Protein AF-A0A820PSF1-F1 (afdb_monomer_lite)

Secondary structure (DSSP, 8-state):
--------PPPPP-S--EEEEEEEE--TT----HHHHTT--HHHHHHHHTTSS---GGGGGGG--SPP-TTEEEEEEEEEEEEEE----HHHHHHHHHHS---TT------EEEEEEEEEEEEE--S-HHHHHHHHHHHHHHHHHHHTS-S-----HHHHHHHTT--

pLDDT: mean 77.92, std 18.74, range [27.06, 94.12]

Organism: NCBI:txid433720

Structure (mmCIF, N/CA/C/O backbone):
data_AF-A0A820PSF1-F1
#
_entry.id   AF-A0A820PSF1-F1
#
loop_
_atom_site.group_PDB
_atom_site.id
_atom_site.type_symbol
_atom_site.label_atom_id
_atom_site.label_alt_id
_atom_site.label_comp_id
_atom_site.label_asym_id
_atom_site.label_entity_id
_atom_site.label_seq_id
_atom_site.pdbx_PDB_ins_code
_atom_site.Cartn_x
_atom_site.Cartn_y
_atom_site.Cartn_z
_atom_site.occupancy
_atom_site.B_iso_or_equiv
_atom_site.auth_seq_id
_atom_site.auth_comp_id
_atom_site.auth_asym_id
_atom_site.auth_atom_id
_atom_site.pdbx_PDB_model_num
ATOM 1 N N . LEU A 1 1 ? -5.557 20.244 -33.250 1.00 38.38 1 LEU A N 1
ATOM 2 C CA . LEU A 1 1 ? -5.341 19.259 -32.169 1.00 38.38 1 LEU A CA 1
ATOM 3 C C . LEU A 1 1 ? -5.409 20.032 -30.867 1.00 38.38 1 LEU A C 1
ATOM 5 O O . LEU A 1 1 ? -4.434 20.671 -30.498 1.00 38.38 1 LEU A O 1
ATOM 9 N N . GLU A 1 2 ? -6.604 20.092 -30.285 1.00 33.53 2 GLU A N 1
ATOM 10 C CA . GLU A 1 2 ? -6.876 20.798 -29.032 1.00 33.53 2 GLU A CA 1
ATOM 11 C C . GLU A 1 2 ? -6.341 19.970 -27.862 1.00 33.53 2 GLU A C 1
ATOM 13 O O . GLU A 1 2 ? -6.672 18.796 -27.705 1.00 33.53 2 GLU A O 1
ATOM 18 N N . THR A 1 3 ? -5.462 20.570 -27.067 1.00 30.06 3 THR A N 1
ATOM 19 C CA . THR A 1 3 ? -4.999 20.022 -25.793 1.00 30.06 3 THR A CA 1
ATOM 20 C C . THR A 1 3 ? -6.086 20.222 -24.743 1.00 30.06 3 THR A C 1
ATOM 22 O O . THR A 1 3 ? -6.376 21.353 -24.359 1.00 30.06 3 THR A O 1
ATOM 25 N N . LEU A 1 4 ? -6.680 19.121 -24.281 1.00 27.06 4 LEU A N 1
ATOM 26 C CA . LEU A 1 4 ? -7.548 19.084 -23.106 1.00 27.06 4 LEU A CA 1
ATOM 27 C C . LEU A 1 4 ? -6.699 19.330 -21.850 1.00 27.06 4 LEU A C 1
ATOM 29 O O . LEU A 1 4 ? -6.043 18.422 -21.345 1.00 27.06 4 LEU A O 1
ATOM 33 N N . ASN A 1 5 ? -6.711 20.569 -21.362 1.00 29.94 5 ASN A N 1
ATOM 34 C CA . ASN A 1 5 ? -6.223 20.908 -20.030 1.00 29.94 5 ASN A CA 1
ATOM 35 C C . ASN A 1 5 ? -7.349 20.633 -19.033 1.00 29.94 5 ASN A C 1
ATOM 37 O O . ASN A 1 5 ? -8.321 21.382 -18.964 1.00 29.94 5 ASN A O 1
ATOM 41 N N . ILE A 1 6 ? -7.233 19.537 -18.287 1.00 33.03 6 ILE A N 1
ATOM 42 C CA . ILE A 1 6 ? -8.134 19.242 -17.174 1.00 33.03 6 ILE A CA 1
ATOM 43 C C . ILE A 1 6 ? -7.565 19.944 -15.943 1.00 33.03 6 ILE A C 1
ATOM 45 O O . ILE A 1 6 ? -6.592 19.485 -15.348 1.00 33.03 6 ILE A O 1
ATOM 49 N N . THR A 1 7 ? -8.155 21.080 -15.587 1.00 33.72 7 THR A N 1
ATOM 50 C CA . THR A 1 7 ? -7.869 21.789 -14.337 1.00 33.72 7 THR A CA 1
ATOM 51 C C . THR A 1 7 ? -8.878 21.323 -13.292 1.00 33.72 7 THR A C 1
ATOM 53 O O . THR A 1 7 ? -10.075 21.558 -13.441 1.00 33.72 7 THR A O 1
ATOM 56 N N . PHE A 1 8 ? -8.414 20.644 -12.244 1.00 39.41 8 PHE A N 1
ATOM 57 C CA . PHE A 1 8 ? -9.249 20.342 -11.082 1.00 39.41 8 PHE A CA 1
ATOM 58 C C . PHE A 1 8 ? -9.289 21.583 -10.187 1.00 39.41 8 PHE A C 1
ATOM 60 O O . PHE A 1 8 ? -8.278 21.952 -9.588 1.00 39.41 8 PHE A O 1
ATOM 67 N N . GLU A 1 9 ? -10.435 22.260 -10.126 1.00 36.00 9 GLU A N 1
ATOM 68 C CA . GLU A 1 9 ? -10.640 23.358 -9.181 1.00 36.00 9 GLU A CA 1
ATOM 69 C C . GLU A 1 9 ? -10.669 22.807 -7.749 1.00 36.00 9 GLU A C 1
ATOM 71 O O . GLU A 1 9 ? -11.451 21.915 -7.414 1.00 36.00 9 GLU A O 1
ATOM 76 N N . LYS A 1 10 ? -9.773 23.330 -6.905 1.00 39.31 10 LYS A N 1
ATOM 77 C CA . LYS A 1 10 ? -9.651 22.976 -5.490 1.00 39.31 10 LYS A CA 1
ATOM 78 C C . LYS A 1 10 ? -10.828 23.597 -4.715 1.00 39.31 10 LYS A C 1
ATOM 80 O O . LYS A 1 10 ? -10.957 24.822 -4.735 1.00 39.31 10 LYS A O 1
ATOM 85 N N . PRO A 1 11 ? -11.682 22.813 -4.030 1.00 43.16 11 PRO A N 1
ATOM 86 C CA . PRO A 1 11 ? -12.713 23.375 -3.163 1.00 43.16 11 PRO A CA 1
ATOM 87 C C . PRO A 1 11 ? -12.085 24.084 -1.943 1.00 43.16 11 PRO A C 1
ATOM 89 O O . PRO A 1 11 ? -10.933 23.797 -1.601 1.00 43.16 11 PRO A O 1
ATOM 92 N N . PRO A 1 12 ? -12.818 25.016 -1.299 1.00 42.31 12 PRO A N 1
ATOM 93 C CA . PRO A 1 12 ? -12.259 25.947 -0.324 1.00 42.31 12 PRO A CA 1
ATOM 94 C C . PRO A 1 12 ? -11.611 25.239 0.872 1.00 42.31 12 PRO A C 1
ATOM 96 O O . PRO A 1 12 ? -12.186 24.334 1.475 1.00 42.31 12 PRO A O 1
ATOM 99 N N . ASP A 1 13 ? -10.402 25.689 1.199 1.00 57.56 13 ASP A N 1
ATOM 100 C CA . ASP A 1 13 ? -9.540 25.198 2.270 1.00 57.56 13 ASP A CA 1
ATOM 101 C C . ASP A 1 13 ? -10.198 25.296 3.659 1.00 57.56 13 ASP A C 1
ATOM 103 O O . ASP A 1 13 ? -10.445 26.395 4.157 1.00 57.56 13 ASP A O 1
ATOM 107 N N . GLN A 1 14 ? -10.417 24.157 4.327 1.00 48.97 14 GLN A N 1
ATOM 108 C CA . GLN A 1 14 ? -10.669 24.129 5.779 1.00 48.97 14 GLN A CA 1
ATOM 109 C C . GLN A 1 14 ? -10.101 22.913 6.527 1.00 48.97 14 GLN A C 1
ATOM 111 O O . GLN A 1 14 ? -10.241 22.834 7.744 1.00 48.97 14 GLN A O 1
ATOM 116 N N . TYR A 1 15 ? -9.401 22.004 5.846 1.00 48.66 15 TYR A N 1
ATOM 117 C CA . TYR A 1 15 ? -8.786 20.834 6.476 1.00 48.66 15 TYR A CA 1
ATOM 118 C C . TYR A 1 15 ? -7.310 20.731 6.086 1.00 48.66 15 TYR A C 1
ATOM 120 O O . TYR A 1 15 ? -6.978 21.017 4.931 1.00 48.66 15 TYR A O 1
ATOM 128 N N . PRO A 1 16 ? -6.409 20.344 7.011 1.00 52.34 16 PRO A N 1
ATOM 129 C CA . PRO A 1 16 ? -5.016 20.093 6.674 1.00 52.34 16 PRO A CA 1
ATOM 130 C C . PRO A 1 16 ? -4.949 18.913 5.702 1.00 52.34 16 PRO A C 1
ATOM 132 O O . PRO A 1 16 ? -5.168 17.763 6.072 1.00 52.34 16 PRO A O 1
ATOM 135 N N . GLN A 1 17 ? -4.664 19.218 4.441 1.00 68.25 17 GLN A N 1
ATOM 136 C CA . GLN A 1 17 ? -4.520 18.220 3.390 1.00 68.25 17 GLN A CA 1
ATOM 137 C C . GLN A 1 17 ? -3.152 17.560 3.555 1.00 68.25 17 GLN A C 1
ATOM 139 O O . GLN A 1 17 ? -2.124 18.188 3.303 1.00 68.25 17 GLN A O 1
ATOM 144 N N . LYS A 1 18 ? -3.134 16.306 4.013 1.00 85.19 18 LYS A N 1
ATOM 145 C CA . LYS A 1 18 ? -1.908 15.506 4.112 1.00 85.19 18 LYS A CA 1
ATOM 146 C C . LYS A 1 18 ? -1.894 14.522 2.948 1.00 85.19 18 LYS A C 1
ATOM 148 O O . LYS A 1 18 ? -2.693 13.587 2.919 1.00 85.19 18 LYS A O 1
ATOM 153 N N . ALA A 1 19 ? -1.010 14.759 1.986 1.00 90.62 19 ALA A N 1
ATOM 154 C CA . ALA A 1 19 ? -0.716 13.823 0.911 1.00 90.62 19 ALA A CA 1
ATOM 155 C C . ALA A 1 19 ? 0.626 13.141 1.189 1.00 90.62 19 ALA A C 1
ATOM 157 O O . ALA A 1 19 ? 1.564 13.788 1.651 1.00 90.62 19 ALA A O 1
ATOM 158 N N . GLN A 1 20 ? 0.712 11.845 0.911 1.00 93.31 20 GLN A N 1
ATOM 159 C CA . GLN A 1 20 ? 1.947 11.083 1.007 1.00 93.31 20 GLN A CA 1
ATOM 160 C C . GLN A 1 20 ? 2.007 10.057 -0.118 1.00 93.31 20 GLN A C 1
ATOM 162 O O . GLN A 1 20 ? 1.064 9.305 -0.342 1.00 93.31 20 GLN A O 1
ATOM 167 N N . CYS A 1 21 ? 3.144 9.993 -0.794 1.00 93.44 21 CYS A N 1
ATOM 168 C CA . CYS A 1 21 ? 3.481 9.000 -1.790 1.00 93.44 21 CYS A CA 1
ATOM 169 C C . CYS A 1 21 ? 4.750 8.256 -1.374 1.00 93.44 21 CYS A C 1
ATOM 171 O O . CYS A 1 21 ? 5.804 8.859 -1.138 1.00 93.44 21 CYS A O 1
ATOM 173 N N . ILE A 1 22 ? 4.654 6.931 -1.337 1.00 93.38 22 ILE A N 1
ATOM 174 C CA . ILE A 1 22 ? 5.749 6.020 -1.011 1.00 93.38 22 ILE A CA 1
ATOM 175 C C . ILE A 1 22 ? 5.999 5.125 -2.226 1.00 93.38 22 ILE A C 1
ATOM 177 O O . ILE A 1 22 ? 5.053 4.662 -2.866 1.00 93.38 22 ILE A O 1
ATOM 181 N N . LEU A 1 23 ? 7.274 4.905 -2.544 1.00 94.12 23 LEU A N 1
ATOM 182 C CA . LEU A 1 23 ? 7.728 3.954 -3.553 1.00 94.12 23 LEU A CA 1
ATOM 183 C C . LEU A 1 23 ? 8.577 2.895 -2.853 1.00 94.12 23 LEU A C 1
ATOM 185 O O . LEU A 1 23 ? 9.668 3.194 -2.376 1.00 94.12 23 LEU A O 1
ATOM 189 N N . GLU A 1 24 ? 8.084 1.665 -2.830 1.00 92.81 24 GLU A N 1
ATOM 190 C CA . GLU A 1 24 ? 8.786 0.510 -2.283 1.00 92.81 24 GLU A CA 1
ATOM 191 C C . GLU A 1 24 ? 9.266 -0.401 -3.413 1.00 92.81 24 GLU A C 1
ATOM 193 O O . GLU A 1 24 ? 8.562 -0.648 -4.402 1.00 92.81 24 GLU A O 1
ATOM 198 N N . LYS A 1 25 ? 10.482 -0.925 -3.258 1.00 91.94 25 LYS A N 1
ATOM 199 C CA . LYS A 1 25 ? 11.075 -1.890 -4.186 1.00 91.94 25 LYS A CA 1
ATOM 200 C C . LYS A 1 25 ? 11.043 -3.268 -3.541 1.00 91.94 25 LYS A C 1
ATOM 202 O O . LYS A 1 25 ? 11.477 -3.436 -2.405 1.00 91.94 25 LYS A O 1
ATOM 207 N N . GLY A 1 26 ? 10.534 -4.257 -4.270 1.00 87.50 26 GLY A N 1
ATOM 208 C CA . GLY A 1 26 ? 10.649 -5.642 -3.837 1.00 87.50 26 GLY A CA 1
ATOM 209 C C . GLY A 1 26 ? 12.107 -6.100 -3.870 1.00 87.50 26 GLY A C 1
ATOM 210 O O . GLY A 1 26 ? 12.929 -5.569 -4.619 1.00 87.50 26 GLY A O 1
ATOM 211 N N . HIS A 1 27 ? 12.431 -7.120 -3.080 1.00 83.88 27 HIS A N 1
ATOM 212 C CA . HIS A 1 27 ? 13.737 -7.770 -3.104 1.00 83.88 27 HIS A CA 1
ATOM 213 C C . HIS A 1 27 ? 13.560 -9.288 -3.085 1.00 83.88 27 HIS A C 1
ATOM 215 O O . HIS A 1 27 ? 12.677 -9.807 -2.417 1.00 83.88 27 HIS A O 1
ATOM 221 N N . ILE A 1 28 ? 14.414 -10.019 -3.807 1.00 74.69 28 ILE A N 1
ATOM 222 C CA . ILE A 1 28 ? 14.287 -11.482 -3.961 1.00 74.69 28 ILE A CA 1
ATOM 223 C C . ILE A 1 28 ? 14.443 -12.260 -2.645 1.00 74.69 28 ILE A C 1
ATOM 225 O O . ILE A 1 28 ? 13.887 -13.342 -2.493 1.00 74.69 28 ILE A O 1
ATOM 229 N N . ASN A 1 29 ? 15.182 -11.696 -1.688 1.00 76.19 29 ASN A N 1
ATOM 230 C CA . ASN A 1 29 ? 15.387 -12.279 -0.360 1.00 76.19 29 ASN A CA 1
ATOM 231 C C . ASN A 1 29 ? 14.394 -11.744 0.677 1.00 76.19 29 ASN A C 1
ATOM 233 O O . ASN A 1 29 ? 14.490 -12.089 1.856 1.00 76.19 29 ASN A O 1
ATOM 237 N N . ASP A 1 30 ? 13.476 -10.878 0.253 1.00 75.38 30 ASP A N 1
ATOM 238 C CA . ASP A 1 30 ? 12.483 -10.304 1.133 1.00 75.38 30 ASP A CA 1
ATOM 239 C C . ASP A 1 30 ? 11.341 -11.293 1.339 1.00 75.38 30 ASP A C 1
ATOM 241 O O . ASP A 1 30 ? 10.702 -11.747 0.392 1.00 75.38 30 ASP A O 1
ATOM 245 N N . LYS A 1 31 ? 11.105 -11.655 2.598 1.00 77.38 31 LYS A N 1
ATOM 246 C CA . LYS A 1 31 ? 9.987 -12.526 2.980 1.00 77.38 31 LYS A CA 1
ATOM 247 C C . LYS A 1 31 ? 8.719 -11.732 3.276 1.00 77.38 31 LYS A C 1
ATOM 249 O O . LYS A 1 31 ? 7.683 -12.338 3.552 1.00 77.38 31 LYS A O 1
ATOM 254 N N . ARG A 1 32 ? 8.802 -10.399 3.252 1.00 81.12 32 ARG A N 1
ATOM 255 C CA . ARG A 1 32 ? 7.670 -9.513 3.498 1.00 81.12 32 ARG A CA 1
ATOM 256 C C . ARG A 1 32 ? 6.620 -9.701 2.408 1.00 81.12 32 ARG A C 1
ATOM 258 O O . ARG A 1 32 ? 6.924 -9.735 1.217 1.00 81.12 32 ARG A O 1
ATOM 265 N N . ASN A 1 33 ? 5.365 -9.828 2.825 1.00 83.94 33 ASN A N 1
ATOM 266 C CA . ASN A 1 33 ? 4.235 -9.842 1.898 1.00 83.94 33 ASN A CA 1
ATOM 267 C C . ASN A 1 33 ? 3.834 -8.409 1.497 1.00 83.94 33 ASN A C 1
ATOM 269 O O . ASN A 1 33 ? 4.317 -7.432 2.070 1.00 83.94 33 ASN A O 1
ATOM 273 N N . ALA A 1 34 ? 2.926 -8.272 0.524 1.00 85.94 34 ALA A N 1
ATOM 274 C CA . ALA A 1 34 ? 2.515 -6.965 0.004 1.00 85.94 34 ALA A CA 1
ATOM 275 C C . ALA A 1 34 ? 1.960 -6.042 1.100 1.00 85.94 34 ALA A C 1
ATOM 277 O O . ALA A 1 34 ? 2.275 -4.857 1.106 1.00 85.94 34 ALA A O 1
ATOM 278 N N . LEU A 1 35 ? 1.184 -6.592 2.046 1.00 89.56 35 LEU A N 1
ATOM 279 C CA . LEU A 1 35 ? 0.622 -5.833 3.167 1.00 89.56 35 LEU A CA 1
ATOM 280 C C . LEU A 1 35 ? 1.701 -5.297 4.109 1.00 89.56 35 LEU A C 1
ATOM 282 O O . LEU A 1 35 ? 1.571 -4.199 4.641 1.00 89.56 35 LEU A O 1
ATOM 286 N N . GLU A 1 36 ? 2.762 -6.066 4.323 1.00 88.81 36 GLU A N 1
ATOM 287 C CA . GLU A 1 36 ? 3.888 -5.636 5.143 1.00 88.81 36 GLU A CA 1
ATOM 288 C C . GLU A 1 36 ? 4.670 -4.500 4.491 1.00 88.81 36 GLU A C 1
ATOM 290 O O . GLU A 1 36 ? 5.029 -3.539 5.163 1.00 88.81 36 GLU A O 1
ATOM 295 N N . LEU A 1 37 ? 4.891 -4.586 3.178 1.00 85.38 37 LEU A N 1
ATOM 296 C CA . LEU A 1 37 ? 5.613 -3.560 2.425 1.00 85.38 37 LEU A CA 1
ATOM 297 C C . LEU A 1 37 ? 4.892 -2.215 2.434 1.00 85.38 37 LEU A C 1
ATOM 299 O O . LEU A 1 37 ? 5.537 -1.178 2.501 1.00 85.38 37 LEU A O 1
ATOM 303 N N . ILE A 1 38 ? 3.561 -2.221 2.425 1.00 87.19 38 ILE A N 1
ATOM 304 C CA . ILE A 1 38 ? 2.768 -0.992 2.540 1.00 87.19 38 ILE A CA 1
ATOM 305 C C . ILE A 1 38 ? 2.554 -0.545 3.997 1.00 87.19 38 ILE A C 1
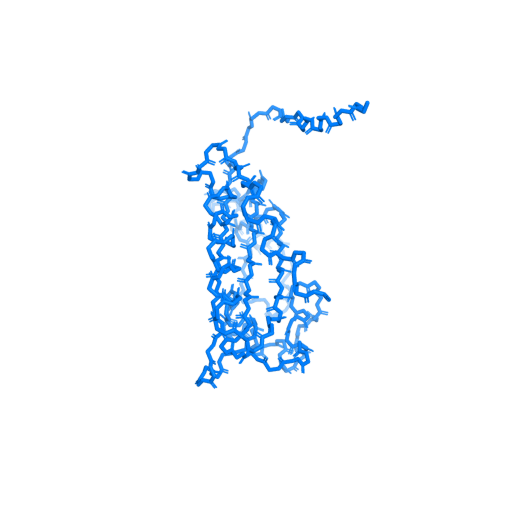ATOM 307 O O . ILE A 1 38 ? 1.844 0.434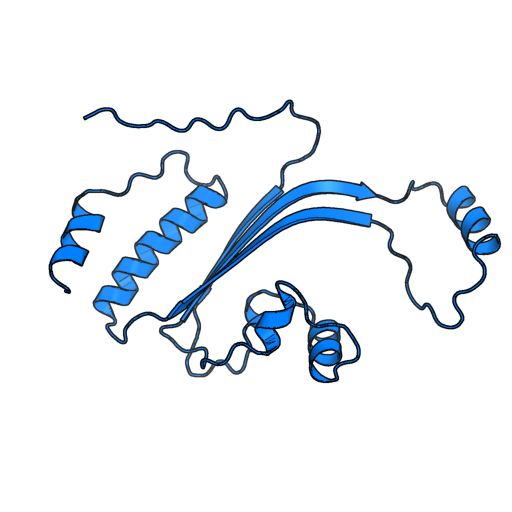 4.220 1.00 87.19 38 ILE A O 1
ATOM 311 N N . GLY A 1 39 ? 3.134 -1.239 4.983 1.00 86.94 39 GLY A N 1
ATOM 312 C CA . GLY A 1 39 ? 3.108 -0.844 6.393 1.00 86.94 39 GLY A CA 1
ATOM 313 C C . GLY A 1 39 ? 1.824 -1.190 7.152 1.00 86.94 39 GLY A C 1
ATOM 314 O O . GLY A 1 39 ? 1.496 -0.505 8.118 1.00 86.94 39 GLY A O 1
ATOM 315 N N . ILE A 1 40 ? 1.074 -2.220 6.740 1.00 90.19 40 ILE A N 1
ATOM 316 C CA . ILE A 1 40 ? -0.053 -2.716 7.543 1.00 90.19 40 ILE A CA 1
ATOM 317 C C . ILE A 1 40 ? 0.477 -3.446 8.780 1.00 90.19 40 ILE A C 1
ATOM 319 O O . ILE A 1 40 ? 1.333 -4.333 8.684 1.00 90.19 40 ILE A O 1
ATOM 323 N N . ASP A 1 41 ? -0.086 -3.085 9.933 1.00 92.00 41 ASP A N 1
ATOM 324 C CA . ASP A 1 41 ? 0.263 -3.634 11.241 1.00 92.00 41 ASP A CA 1
ATOM 325 C C . ASP A 1 41 ? 0.244 -5.174 11.271 1.00 92.00 41 ASP A C 1
ATOM 327 O O . ASP A 1 41 ? -0.612 -5.825 10.666 1.00 92.00 41 ASP A O 1
ATOM 331 N N . GLU A 1 42 ? 1.202 -5.766 11.984 1.00 92.31 42 GLU A N 1
ATOM 332 C CA . GLU A 1 42 ? 1.366 -7.219 12.080 1.00 92.31 42 GLU A CA 1
ATOM 333 C C . GLU A 1 42 ? 0.133 -7.920 12.667 1.00 92.31 42 GLU A C 1
ATOM 335 O O . GLU A 1 42 ? -0.282 -8.957 1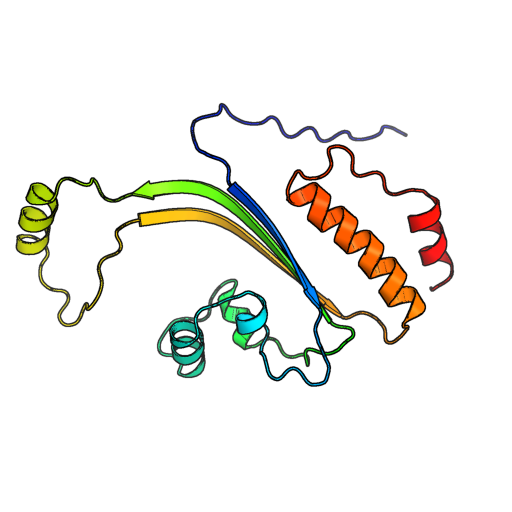2.144 1.00 92.31 42 GLU A O 1
ATOM 340 N N . GLN A 1 43 ? -0.498 -7.353 13.700 1.00 92.69 43 GLN A N 1
ATOM 341 C CA . GLN A 1 43 ? -1.673 -7.954 14.335 1.00 92.69 43 GLN A CA 1
ATOM 342 C C . GLN A 1 43 ? -2.869 -7.942 13.385 1.00 92.69 43 GLN A C 1
ATOM 344 O O . GLN A 1 43 ? -3.606 -8.931 13.290 1.00 92.69 43 GLN A O 1
ATOM 349 N N . LEU A 1 44 ? -3.038 -6.857 12.623 1.00 91.56 44 LEU A N 1
ATOM 350 C CA . LEU A 1 44 ? -4.055 -6.790 11.578 1.00 91.56 44 LEU A CA 1
ATOM 351 C C . LEU A 1 44 ? -3.762 -7.794 10.453 1.00 91.56 44 LEU A C 1
ATOM 353 O O . LEU A 1 44 ? -4.669 -8.514 10.031 1.00 91.56 44 LEU A O 1
ATOM 357 N N . ARG A 1 45 ? -2.505 -7.917 10.005 1.00 93.38 45 ARG A N 1
ATOM 358 C CA . ARG A 1 45 ? -2.101 -8.922 9.002 1.00 93.38 45 ARG A CA 1
ATOM 359 C C . ARG A 1 45 ? -2.401 -10.346 9.468 1.00 93.38 45 ARG A C 1
ATOM 361 O O . ARG A 1 45 ? -2.956 -11.128 8.697 1.00 93.38 45 ARG A O 1
ATOM 368 N N . LEU A 1 46 ? -2.088 -10.676 10.721 1.00 93.06 46 LEU A N 1
ATOM 369 C CA . LEU A 1 46 ? -2.395 -11.981 11.307 1.00 93.06 46 LEU A CA 1
ATOM 370 C C . LEU A 1 46 ? -3.909 -12.218 11.386 1.00 93.06 46 LEU A C 1
ATOM 372 O O . LEU A 1 46 ? -4.386 -13.290 11.019 1.00 93.06 46 LEU A O 1
ATOM 376 N N . SER A 1 47 ? -4.672 -11.203 11.795 1.00 93.38 47 SER A N 1
ATOM 377 C CA . SER A 1 47 ? -6.137 -11.270 11.861 1.00 93.38 47 SER A CA 1
ATOM 378 C C . SER A 1 47 ? -6.762 -11.530 10.487 1.00 93.38 47 SER A C 1
ATOM 380 O O . SER A 1 47 ? -7.671 -12.352 10.364 1.00 93.38 47 SER A O 1
ATOM 382 N N . LEU A 1 48 ? -6.241 -10.891 9.434 1.00 93.25 48 LEU A N 1
ATOM 383 C CA . LEU A 1 48 ? -6.643 -11.143 8.048 1.00 93.25 48 LEU A CA 1
ATOM 384 C C . LEU A 1 48 ? -6.265 -12.562 7.600 1.00 93.25 48 LEU A C 1
ATOM 386 O O . LEU A 1 48 ? -7.080 -13.242 6.975 1.00 93.25 48 LEU A O 1
ATOM 390 N N . LEU A 1 49 ? -5.058 -13.037 7.926 1.00 91.44 49 LEU A N 1
ATOM 391 C CA . LEU A 1 49 ? -4.595 -14.382 7.565 1.00 91.44 49 LEU A CA 1
ATOM 392 C C . LEU A 1 49 ? -5.476 -15.474 8.188 1.00 91.44 49 LEU A C 1
ATOM 394 O O . LEU A 1 49 ? -5.840 -16.435 7.511 1.00 91.44 49 LEU A O 1
ATOM 398 N N . LEU A 1 50 ? -5.861 -15.288 9.452 1.00 94.00 50 LEU A N 1
ATOM 399 C CA . LEU A 1 50 ? -6.729 -16.190 10.211 1.00 94.00 50 LEU A CA 1
ATOM 400 C C . LEU A 1 50 ? -8.227 -16.023 9.889 1.00 94.00 50 LEU A C 1
ATOM 402 O O . LEU A 1 50 ? -9.051 -16.724 10.470 1.00 94.00 50 LEU A O 1
ATOM 406 N N . ASN A 1 51 ? -8.589 -15.129 8.960 1.00 91.69 51 ASN A N 1
ATOM 407 C CA . ASN A 1 51 ? -9.973 -14.786 8.602 1.00 91.69 51 ASN A CA 1
ATOM 408 C C . ASN A 1 51 ? -10.829 -14.304 9.794 1.00 91.69 51 ASN A C 1
ATOM 410 O O . ASN A 1 51 ? -12.038 -14.525 9.816 1.00 91.69 51 ASN A O 1
ATOM 414 N N . LEU A 1 52 ? -10.216 -13.637 10.778 1.00 91.75 52 LEU A N 1
ATOM 415 C CA . LEU A 1 52 ? -10.926 -13.014 11.905 1.00 91.75 52 LEU A CA 1
ATOM 416 C C . LEU A 1 52 ? -11.591 -11.688 11.506 1.00 91.75 52 LEU A C 1
ATOM 418 O O . LEU A 1 52 ? -12.578 -11.280 12.114 1.00 91.75 52 LEU A O 1
ATOM 422 N N . THR A 1 53 ? -11.066 -11.044 10.461 1.00 89.62 53 THR A N 1
ATOM 423 C CA . THR A 1 53 ? -11.583 -9.797 9.886 1.00 89.62 53 THR A CA 1
ATOM 424 C C . THR A 1 53 ? -11.844 -9.986 8.393 1.00 89.62 53 THR A C 1
ATOM 426 O O . THR A 1 53 ? -11.141 -10.743 7.718 1.00 89.62 53 THR A O 1
ATOM 429 N N . SER A 1 54 ? -12.851 -9.290 7.859 1.00 89.69 54 SER A N 1
ATOM 430 C CA . SER A 1 54 ? -13.152 -9.294 6.426 1.00 89.69 54 SER A CA 1
ATOM 431 C C . SER A 1 54 ? -11.988 -8.743 5.603 1.00 89.69 54 SER A C 1
ATOM 433 O O . SER A 1 54 ? -11.437 -7.694 5.932 1.00 89.69 54 SER A O 1
ATOM 435 N N . LYS A 1 55 ? -11.677 -9.415 4.494 1.00 91.19 55 LYS A N 1
ATOM 436 C CA . LYS A 1 55 ? -10.719 -8.953 3.485 1.00 91.19 55 LYS A CA 1
ATOM 437 C C . LYS A 1 55 ? -11.479 -8.136 2.443 1.00 91.19 55 LYS A C 1
ATOM 439 O O . LYS A 1 55 ? -12.258 -8.705 1.686 1.00 91.19 55 LYS A O 1
ATOM 444 N N . ASN A 1 56 ? -11.301 -6.824 2.448 1.00 89.31 56 ASN A N 1
ATOM 445 C CA . ASN A 1 56 ? -11.878 -5.899 1.476 1.00 89.31 56 ASN A CA 1
ATOM 446 C C . ASN A 1 56 ? -10.912 -4.744 1.155 1.00 89.31 56 ASN A C 1
ATOM 448 O O . ASN A 1 56 ? -10.055 -4.371 1.967 1.00 89.31 56 ASN A O 1
ATOM 452 N N . GLY A 1 57 ? -11.033 -4.180 -0.050 1.00 88.50 57 GLY A N 1
ATOM 453 C CA . GLY A 1 57 ? -10.207 -3.049 -0.484 1.00 88.50 57 GLY A CA 1
ATOM 454 C C . GLY A 1 57 ? -8.709 -3.367 -0.404 1.00 88.50 57 GLY A C 1
ATOM 455 O O . GLY A 1 57 ? -8.267 -4.411 -0.874 1.00 88.50 57 GLY A O 1
ATOM 456 N N . ILE A 1 58 ? -7.920 -2.501 0.241 1.00 89.38 58 ILE A N 1
ATOM 457 C CA . ILE A 1 58 ? -6.458 -2.671 0.378 1.00 89.38 58 ILE A CA 1
ATOM 458 C C . ILE A 1 58 ? -6.077 -3.994 1.053 1.00 89.38 58 ILE A C 1
ATOM 460 O O . ILE A 1 58 ? -5.058 -4.595 0.715 1.00 89.38 58 ILE A O 1
ATOM 464 N N . THR A 1 59 ? -6.897 -4.490 1.980 1.00 90.19 59 THR A N 1
ATOM 465 C CA . THR A 1 59 ? -6.587 -5.730 2.707 1.00 90.19 59 THR A CA 1
ATOM 466 C C . THR A 1 59 ? -6.673 -6.982 1.828 1.00 90.19 59 THR A C 1
ATOM 468 O O . THR A 1 59 ? -6.101 -8.013 2.184 1.00 90.19 59 THR A O 1
ATOM 471 N N . GLU A 1 60 ? -7.295 -6.901 0.645 1.00 90.69 60 GLU A N 1
ATOM 472 C CA . GLU A 1 60 ? -7.307 -7.991 -0.340 1.00 90.69 60 GLU A CA 1
ATOM 473 C C . GLU A 1 60 ? -5.915 -8.307 -0.893 1.00 90.69 60 GLU A C 1
ATOM 475 O O . GLU A 1 60 ? -5.690 -9.422 -1.365 1.00 90.69 60 GLU A O 1
ATOM 480 N N . LEU A 1 61 ? -4.951 -7.390 -0.750 1.00 90.81 61 LEU A N 1
ATOM 481 C CA . LEU A 1 61 ? -3.551 -7.625 -1.107 1.00 90.81 61 LEU A CA 1
ATOM 482 C C . LEU A 1 61 ? -2.917 -8.799 -0.347 1.00 90.81 61 LEU A C 1
ATOM 484 O O . LEU A 1 61 ? -1.899 -9.319 -0.797 1.00 90.81 61 LEU A O 1
ATOM 488 N N . ILE A 1 62 ? -3.517 -9.280 0.752 1.00 89.56 62 ILE A N 1
ATOM 489 C CA . ILE A 1 62 ? -3.097 -10.544 1.381 1.00 89.56 62 ILE A CA 1
ATOM 490 C C . ILE A 1 62 ? -3.187 -11.739 0.423 1.00 89.56 62 ILE A C 1
ATOM 492 O O . ILE A 1 62 ? -2.441 -12.702 0.567 1.00 89.56 62 ILE A O 1
ATOM 496 N N . ASN A 1 63 ? -4.087 -11.669 -0.560 1.00 89.06 63 ASN A N 1
ATOM 497 C CA . ASN A 1 63 ? -4.295 -12.693 -1.576 1.00 89.06 63 ASN A CA 1
ATOM 498 C C . ASN A 1 63 ? -3.544 -12.378 -2.883 1.00 89.06 63 ASN A C 1
ATOM 500 O O . ASN A 1 63 ? -3.836 -12.995 -3.907 1.00 89.06 63 ASN A O 1
ATOM 504 N N . TYR A 1 64 ? -2.625 -11.402 -2.890 1.00 88.38 64 TYR A N 1
ATOM 505 C CA . TYR A 1 64 ? -1.860 -11.048 -4.084 1.00 88.38 64 TYR A CA 1
ATOM 506 C C . TYR A 1 64 ? -1.096 -12.282 -4.608 1.00 88.38 64 TYR A C 1
ATOM 508 O O . TYR A 1 64 ? -0.275 -12.841 -3.879 1.00 88.38 64 TYR A O 1
ATOM 516 N N . PRO A 1 65 ? -1.367 -12.744 -5.845 1.00 85.81 65 PRO A N 1
ATOM 517 C CA . PRO A 1 65 ? -0.973 -14.087 -6.272 1.00 85.81 65 PRO A CA 1
ATOM 518 C C . PRO A 1 65 ? 0.470 -14.178 -6.782 1.00 85.81 65 PRO A C 1
ATOM 520 O O . PRO A 1 65 ? 0.966 -15.282 -7.010 1.00 85.81 65 PRO A O 1
ATOM 523 N N . TYR A 1 66 ? 1.141 -13.044 -7.000 1.00 87.12 66 TYR A N 1
ATOM 524 C CA . TYR A 1 66 ? 2.474 -13.009 -7.596 1.00 87.12 66 TYR A CA 1
ATOM 525 C C . TYR A 1 66 ? 3.568 -12.848 -6.536 1.00 87.12 66 TYR A C 1
ATOM 527 O O . TYR A 1 66 ? 3.378 -12.133 -5.550 1.00 87.12 66 TYR A O 1
ATOM 535 N N . PRO A 1 67 ? 4.740 -13.474 -6.740 1.00 86.12 67 PRO A N 1
ATOM 536 C CA . PRO A 1 67 ? 5.872 -13.282 -5.851 1.00 86.12 67 PRO A CA 1
ATOM 537 C C . PRO A 1 67 ? 6.368 -11.839 -5.932 1.00 86.12 67 PRO A C 1
ATOM 539 O O . PRO A 1 67 ? 6.487 -11.269 -7.017 1.00 86.12 67 PRO A O 1
ATOM 542 N N . ILE A 1 68 ? 6.711 -11.275 -4.779 1.00 89.94 68 ILE A N 1
ATOM 543 C CA . ILE A 1 68 ? 7.368 -9.975 -4.700 1.00 89.94 68 ILE A CA 1
ATOM 544 C C . ILE A 1 68 ? 8.867 -10.209 -4.835 1.00 89.94 68 ILE A C 1
ATOM 546 O O . ILE A 1 68 ? 9.457 -10.962 -4.066 1.00 89.94 68 ILE A O 1
ATOM 550 N N . ASN A 1 69 ? 9.482 -9.609 -5.850 1.00 91.12 69 ASN A N 1
ATOM 551 C CA . ASN A 1 69 ? 10.894 -9.802 -6.165 1.00 91.12 69 ASN A CA 1
ATOM 552 C C . ASN A 1 69 ? 11.567 -8.472 -6.533 1.00 91.12 69 ASN A C 1
ATOM 554 O O . ASN A 1 69 ? 10.954 -7.409 -6.471 1.00 91.12 69 ASN A O 1
ATOM 558 N N . GLN A 1 70 ? 12.835 -8.528 -6.946 1.00 91.44 70 GLN A N 1
ATOM 559 C CA . GLN A 1 70 ? 13.622 -7.350 -7.347 1.00 91.44 70 GLN A CA 1
ATOM 560 C C . GLN A 1 70 ? 13.031 -6.531 -8.510 1.00 91.44 70 GLN A C 1
ATOM 562 O O . GLN A 1 70 ? 13.409 -5.376 -8.702 1.00 91.44 70 GLN A O 1
ATOM 567 N N . TYR A 1 71 ? 12.088 -7.101 -9.261 1.00 93.69 71 TYR A N 1
ATOM 568 C CA . TYR A 1 71 ? 11.381 -6.467 -10.374 1.00 93.69 71 TYR A CA 1
ATOM 569 C C . TYR A 1 71 ? 9.968 -6.006 -9.997 1.00 93.69 71 TYR A C 1
ATOM 571 O O . TYR A 1 71 ? 9.233 -5.520 -10.850 1.00 93.69 71 TYR A O 1
ATOM 579 N N . THR A 1 72 ? 9.566 -6.133 -8.733 1.00 93.38 72 THR A N 1
ATOM 580 C CA . THR A 1 72 ? 8.289 -5.612 -8.242 1.00 93.38 72 THR A CA 1
ATOM 581 C C . THR A 1 72 ? 8.478 -4.187 -7.717 1.00 93.38 72 THR A C 1
ATOM 583 O O . THR A 1 72 ? 9.429 -3.904 -6.979 1.00 93.38 72 THR A O 1
ATOM 586 N N . ARG A 1 73 ? 7.577 -3.274 -8.088 1.00 93.81 73 ARG A N 1
ATOM 587 C CA . ARG A 1 73 ? 7.469 -1.924 -7.517 1.00 93.81 73 ARG A CA 1
ATOM 588 C C . ARG A 1 73 ? 6.091 -1.732 -6.927 1.00 93.81 73 ARG A C 1
ATOM 590 O O . ARG A 1 73 ? 5.103 -2.105 -7.552 1.00 93.81 73 ARG A O 1
ATOM 597 N N . ILE A 1 74 ? 6.032 -1.153 -5.737 1.00 93.69 74 ILE A N 1
ATOM 598 C CA . ILE A 1 74 ? 4.779 -0.830 -5.067 1.00 93.69 74 ILE A CA 1
ATOM 599 C C . ILE A 1 74 ? 4.755 0.675 -4.850 1.00 93.69 74 ILE A C 1
ATOM 601 O O . ILE A 1 74 ? 5.630 1.225 -4.188 1.00 93.69 74 ILE A O 1
ATOM 605 N N . ILE A 1 75 ? 3.761 1.337 -5.428 1.00 94.06 75 ILE A N 1
ATOM 606 C CA . ILE A 1 75 ? 3.517 2.764 -5.242 1.00 94.06 75 ILE A CA 1
ATOM 607 C C . ILE A 1 75 ? 2.262 2.891 -4.402 1.00 94.06 75 ILE A C 1
ATOM 609 O O . ILE A 1 75 ? 1.206 2.402 -4.803 1.00 94.06 75 ILE A O 1
ATOM 613 N N . ARG A 1 76 ? 2.378 3.550 -3.252 1.00 93.75 76 ARG A N 1
ATOM 614 C CA . ARG A 1 76 ? 1.241 3.883 -2.398 1.00 93.75 76 ARG A CA 1
ATOM 615 C C . ARG A 1 76 ? 1.073 5.387 -2.354 1.00 93.75 76 ARG A C 1
ATOM 617 O O . ARG A 1 76 ? 2.018 6.090 -2.010 1.00 93.75 76 ARG A O 1
ATOM 624 N N . TYR A 1 77 ? -0.121 5.858 -2.675 1.00 93.75 77 TYR A N 1
ATOM 625 C CA . TYR A 1 77 ? -0.511 7.248 -2.535 1.00 93.75 77 TYR A CA 1
ATOM 626 C C . TYR A 1 77 ? -1.672 7.357 -1.554 1.00 93.75 77 TYR A C 1
ATOM 628 O O . TYR A 1 77 ? -2.751 6.825 -1.804 1.00 93.75 77 TYR A O 1
ATOM 636 N N . THR A 1 78 ? -1.453 8.095 -0.475 1.00 93.44 78 THR A N 1
ATOM 637 C CA . THR A 1 78 ? -2.451 8.393 0.544 1.00 93.44 78 THR A CA 1
ATOM 638 C C . THR A 1 78 ? -2.759 9.879 0.503 1.00 93.44 78 THR A C 1
ATOM 640 O O . THR A 1 78 ? -1.854 10.708 0.572 1.00 93.44 78 THR A O 1
ATOM 643 N N . TYR A 1 79 ? -4.039 10.227 0.440 1.00 92.81 79 TYR A N 1
ATOM 644 C CA . TYR A 1 79 ? -4.513 11.596 0.595 1.00 92.81 79 TYR A CA 1
ATOM 645 C C . TYR A 1 79 ? -5.583 11.641 1.674 1.00 92.81 79 TYR A C 1
ATOM 647 O O . TYR A 1 79 ? -6.662 11.070 1.515 1.00 92.81 79 TYR A O 1
ATOM 655 N N . ILE A 1 80 ? -5.284 12.340 2.764 1.00 93.12 80 ILE A N 1
ATOM 656 C CA . ILE A 1 80 ? -6.219 12.574 3.859 1.00 93.12 80 ILE A CA 1
ATOM 657 C C . ILE A 1 80 ? -6.944 13.887 3.580 1.00 93.12 80 ILE A C 1
ATOM 659 O O . ILE A 1 80 ? -6.334 14.956 3.525 1.00 93.12 80 ILE A O 1
ATOM 663 N N . HIS A 1 81 ? -8.257 13.785 3.401 1.00 90.62 81 HIS A N 1
ATOM 664 C CA . HIS A 1 81 ? -9.134 14.922 3.163 1.00 90.62 81 HIS A CA 1
ATOM 665 C C . HIS A 1 81 ? -9.544 15.602 4.471 1.00 90.62 81 HIS A C 1
ATOM 667 O O . HIS A 1 81 ? -9.542 16.828 4.545 1.00 90.62 81 HIS A O 1
ATOM 673 N N . ARG A 1 82 ? -9.903 14.816 5.494 1.00 89.81 82 ARG A N 1
ATOM 674 C CA . ARG A 1 82 ? -10.280 15.328 6.817 1.00 89.81 82 ARG A CA 1
ATOM 675 C C . ARG A 1 82 ? -9.975 14.321 7.919 1.00 89.81 82 ARG A C 1
ATOM 677 O O . ARG A 1 82 ? -9.943 13.120 7.674 1.00 89.81 82 ARG A O 1
ATOM 684 N N . GLU A 1 83 ? -9.810 14.818 9.133 1.00 90.12 83 GLU A N 1
ATOM 685 C CA . GLU A 1 83 ? -9.712 14.019 10.353 1.00 90.12 83 GLU A CA 1
ATOM 686 C C . GLU A 1 83 ? -10.910 14.382 11.243 1.00 90.12 83 GLU A C 1
ATOM 688 O O . GLU A 1 83 ? -11.245 15.556 11.402 1.00 90.12 83 GLU A O 1
ATOM 693 N N . GLU A 1 84 ? -11.599 13.372 11.761 1.00 89.56 84 GLU A N 1
ATOM 694 C CA . GLU A 1 84 ? -12.670 13.507 12.744 1.00 89.56 84 GLU A CA 1
ATOM 695 C C . GLU A 1 84 ? -12.146 12.961 14.066 1.00 89.56 84 GLU A C 1
ATOM 697 O O . GLU A 1 84 ? -11.845 11.774 14.180 1.00 89.56 84 GLU A O 1
ATOM 702 N N . GLU A 1 85 ? -12.007 13.829 15.058 1.00 85.75 85 GLU A N 1
ATOM 703 C CA . GLU A 1 85 ? -11.515 13.457 16.379 1.00 85.75 85 GLU A CA 1
ATOM 704 C C . GLU A 1 85 ? -12.657 13.425 17.385 1.00 85.75 85 GLU A C 1
ATOM 706 O O . GLU A 1 85 ? -13.617 14.199 17.318 1.00 85.75 85 GLU A O 1
ATOM 711 N N . PHE A 1 86 ? -12.541 12.518 18.345 1.00 77.94 86 PHE A N 1
ATOM 712 C CA . PHE A 1 86 ? -13.439 12.465 19.476 1.00 77.94 86 PHE A CA 1
ATOM 713 C C . PHE A 1 86 ? -13.257 13.743 20.311 1.00 77.94 86 PHE A C 1
ATOM 715 O O . PHE A 1 86 ? -12.121 14.109 20.624 1.00 77.94 86 PHE A O 1
ATOM 722 N N . PRO A 1 87 ? -14.341 14.437 20.696 1.00 71.25 87 PRO A N 1
ATOM 723 C CA . PRO A 1 87 ? -14.240 15.674 21.460 1.00 71.25 87 PRO A CA 1
ATOM 724 C C . PRO A 1 87 ? -13.530 15.418 22.796 1.00 71.25 87 PRO A C 1
ATOM 726 O O . PRO A 1 87 ? -13.988 14.622 23.613 1.00 71.25 87 PRO A O 1
ATOM 729 N N . GLY A 1 88 ? -12.400 16.098 23.008 1.00 63.75 88 GLY A N 1
ATOM 730 C CA . GLY A 1 88 ? -11.444 15.853 24.097 1.00 63.75 88 GLY A CA 1
ATOM 731 C C . GLY A 1 88 ? -11.907 16.195 25.519 1.00 63.75 88 GLY A C 1
ATOM 732 O O . GLY A 1 88 ? -11.065 16.346 26.401 1.00 63.75 88 GLY A O 1
ATOM 733 N N . ASP A 1 89 ? -13.211 16.330 25.769 1.00 70.19 89 ASP A N 1
ATOM 734 C CA . ASP A 1 89 ? -13.722 16.505 27.126 1.00 70.19 89 ASP A CA 1
ATOM 735 C C . ASP A 1 89 ? -13.870 15.139 27.808 1.00 70.19 89 ASP A C 1
ATOM 737 O O . ASP A 1 89 ? -14.820 14.379 27.591 1.00 70.19 89 ASP A O 1
ATOM 741 N N . THR A 1 90 ? -12.894 14.823 28.654 1.00 62.25 90 THR A N 1
ATOM 742 C CA . THR A 1 90 ? -12.814 13.573 29.415 1.00 62.25 90 THR A CA 1
ATOM 743 C C . THR A 1 90 ? -14.033 13.333 30.315 1.00 62.25 90 THR A C 1
ATOM 745 O O . THR A 1 90 ? -14.361 12.172 30.576 1.00 62.25 90 THR A O 1
ATOM 748 N N . HIS A 1 91 ? -14.763 14.377 30.732 1.00 65.00 91 HIS A N 1
ATOM 749 C CA . HIS A 1 91 ? -16.010 14.226 31.494 1.00 65.00 91 HIS A CA 1
ATOM 750 C C . HIS A 1 91 ? -17.184 13.748 30.628 1.00 65.00 91 HIS A C 1
ATOM 752 O O . HIS A 1 91 ? -18.012 12.945 31.076 1.00 65.00 91 HIS A O 1
ATOM 758 N N . ILE A 1 92 ? -17.240 14.180 29.368 1.00 65.31 92 ILE A N 1
ATOM 759 C CA . ILE A 1 92 ? -18.249 13.716 28.409 1.00 65.31 92 ILE A CA 1
ATOM 760 C C . ILE A 1 92 ? -17.968 12.253 28.047 1.00 65.31 92 ILE A C 1
ATOM 762 O O . ILE A 1 92 ? -18.888 11.438 28.071 1.00 65.31 92 ILE A O 1
ATOM 766 N N . VAL A 1 93 ? -16.702 11.881 27.831 1.00 65.38 93 VAL A N 1
ATOM 767 C CA . VAL A 1 93 ? -16.290 10.494 27.533 1.00 65.38 93 VAL A CA 1
ATOM 768 C C . VAL A 1 93 ? -16.786 9.508 28.599 1.00 65.38 93 VAL A C 1
ATOM 770 O O . VAL A 1 93 ? -17.377 8.486 28.257 1.00 65.38 93 VAL A O 1
ATOM 773 N N . GLN A 1 94 ? -16.599 9.811 29.890 1.00 66.12 94 GLN A N 1
ATOM 774 C CA . GLN A 1 94 ? -17.063 8.942 30.983 1.00 66.12 94 GLN A CA 1
ATOM 775 C C . GLN A 1 94 ? -18.586 8.786 30.984 1.00 66.12 94 GLN A C 1
ATOM 777 O O . GLN A 1 94 ? -19.102 7.675 31.104 1.00 66.12 94 GLN A O 1
ATOM 782 N N . THR A 1 95 ? -19.308 9.888 30.785 1.00 67.94 95 THR A N 1
ATOM 783 C CA . THR A 1 95 ? -20.776 9.883 30.722 1.00 67.94 95 THR A CA 1
ATOM 784 C C . THR A 1 95 ? -21.278 9.012 29.565 1.00 67.94 95 THR A C 1
ATOM 786 O O . THR A 1 95 ? -22.218 8.235 29.729 1.00 67.94 95 THR A O 1
ATOM 789 N N . TRP A 1 96 ? -20.609 9.077 28.411 1.00 66.81 96 TRP A N 1
ATOM 790 C CA . TRP A 1 96 ? -20.936 8.259 27.246 1.00 66.81 96 TRP A CA 1
ATOM 791 C C . TRP A 1 96 ? -20.577 6.786 27.452 1.00 66.81 96 TRP A C 1
ATOM 793 O O . TRP A 1 96 ? -21.403 5.928 27.149 1.00 66.81 96 TRP A O 1
ATOM 803 N N . LEU A 1 97 ? -19.418 6.476 28.041 1.00 67.06 97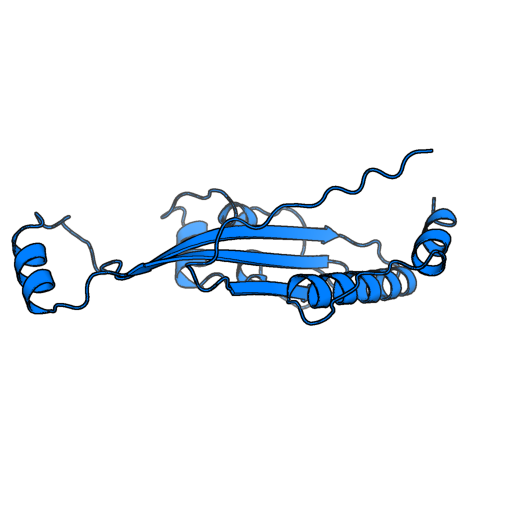 LEU A N 1
ATOM 804 C CA . LEU A 1 97 ? -19.017 5.100 28.361 1.00 67.06 97 LEU A CA 1
ATOM 805 C C . LEU A 1 97 ? -20.008 4.397 29.290 1.00 67.06 97 LEU A C 1
ATOM 807 O O . LEU A 1 97 ? -20.286 3.218 29.100 1.00 67.06 97 LEU A O 1
ATOM 811 N N . HIS A 1 98 ? -20.588 5.121 30.249 1.00 66.50 98 HIS A N 1
ATOM 812 C CA . HIS A 1 98 ? -21.644 4.588 31.111 1.00 66.50 98 HIS A CA 1
ATOM 813 C C . HIS A 1 98 ? -22.991 4.398 30.390 1.00 66.50 98 HIS A C 1
ATOM 815 O O . HIS A 1 98 ? -23.818 3.609 30.844 1.00 66.50 98 HIS A O 1
ATOM 821 N N . SER A 1 99 ? -23.223 5.106 29.279 1.00 64.19 99 SER A N 1
ATOM 822 C CA . SER A 1 99 ? -24.461 5.037 28.485 1.00 64.19 99 SER A CA 1
ATOM 823 C C . SER A 1 99 ? -24.418 4.005 27.351 1.00 64.19 99 SER A C 1
ATOM 825 O O . SER A 1 99 ? -25.463 3.518 26.910 1.00 64.19 99 SER A O 1
ATOM 827 N N . ILE A 1 100 ? -23.219 3.653 26.878 1.00 66.19 100 ILE A N 1
ATOM 828 C CA . ILE A 1 100 ? -23.019 2.629 25.857 1.00 66.19 100 ILE A CA 1
ATOM 829 C C . ILE A 1 100 ? -23.264 1.281 26.530 1.00 66.19 100 ILE A C 1
ATOM 831 O O . ILE A 1 100 ? -22.516 0.867 27.415 1.00 66.19 100 ILE A O 1
ATOM 835 N N . LYS A 1 101 ? -24.325 0.576 26.116 1.00 63.19 101 LYS A N 1
ATOM 836 C CA . LYS A 1 101 ? -24.487 -0.833 26.487 1.00 63.19 101 LYS A CA 1
ATOM 837 C C . LYS A 1 101 ? -23.194 -1.556 26.107 1.00 63.19 101 LYS A C 1
ATOM 839 O O . LYS A 1 101 ? -22.796 -1.437 24.946 1.00 63.19 101 LYS A O 1
ATOM 844 N N . PRO A 1 102 ? -22.541 -2.270 27.036 1.00 59.12 102 PRO A N 1
ATOM 845 C CA . PRO A 1 102 ? -21.288 -2.929 26.732 1.00 59.12 102 PRO A CA 1
ATOM 846 C C . PRO A 1 102 ? -21.524 -3.884 25.565 1.00 59.12 102 PRO A C 1
ATOM 848 O O . PRO A 1 102 ? -22.298 -4.834 25.666 1.00 59.12 102 PRO A O 1
ATOM 851 N N . VAL A 1 103 ? -20.878 -3.606 24.434 1.00 62.22 103 VAL A N 1
ATOM 852 C CA . VAL A 1 103 ? -20.626 -4.645 23.443 1.00 62.22 103 VAL A CA 1
ATOM 853 C C . VAL A 1 103 ? -19.702 -5.611 24.167 1.00 62.22 103 VAL A C 1
ATOM 855 O O . VAL A 1 103 ? -18.620 -5.198 24.579 1.00 62.22 103 VAL A O 1
ATOM 858 N N . GLU A 1 104 ? -20.161 -6.839 24.406 1.00 63.09 104 GLU A N 1
ATOM 859 C CA . GLU A 1 104 ? -19.691 -7.692 25.512 1.00 63.09 104 GLU A CA 1
ATOM 860 C C . GLU A 1 104 ? -18.178 -7.990 25.548 1.00 63.09 104 GLU A C 1
ATOM 862 O O . GLU A 1 104 ? -17.721 -8.546 26.535 1.00 63.09 104 GLU A O 1
ATOM 867 N N . ASN A 1 105 ? -17.372 -7.597 24.551 1.00 71.94 105 ASN A N 1
ATOM 868 C CA . ASN A 1 105 ? -15.938 -7.908 24.483 1.00 71.94 105 ASN A CA 1
ATOM 869 C C . ASN A 1 105 ? -15.050 -6.827 23.816 1.00 71.94 105 ASN A C 1
ATOM 871 O O . ASN A 1 105 ? -13.977 -7.148 23.304 1.00 71.94 105 ASN A O 1
ATOM 875 N N . ALA A 1 106 ? -15.464 -5.556 23.758 1.00 75.00 106 ALA A N 1
ATOM 876 C CA . ALA A 1 106 ? -14.628 -4.512 23.148 1.00 75.00 106 ALA A CA 1
ATOM 877 C C . ALA A 1 106 ? -13.422 -4.141 24.041 1.00 75.00 106 ALA A C 1
ATOM 879 O O . ALA A 1 106 ? -13.593 -3.786 25.204 1.00 75.00 106 ALA A O 1
ATOM 880 N N . THR A 1 107 ? -12.204 -4.188 23.490 1.00 82.69 107 THR A N 1
ATOM 881 C CA . THR A 1 107 ? -10.954 -3.847 24.206 1.00 82.69 107 THR A CA 1
ATOM 882 C C . THR A 1 107 ? -10.418 -2.448 23.890 1.00 82.69 107 THR A C 1
ATOM 884 O O . THR A 1 107 ? -9.542 -1.962 24.598 1.00 82.69 107 THR A O 1
ATOM 887 N N . HIS A 1 108 ? -10.934 -1.799 22.842 1.00 80.88 108 HIS A N 1
ATOM 888 C CA . HIS A 1 108 ? -10.452 -0.511 22.337 1.00 80.88 108 HIS A CA 1
ATOM 889 C C . HIS A 1 108 ? -11.618 0.419 21.988 1.00 80.88 108 HIS A C 1
ATOM 891 O O . HIS A 1 108 ? -12.716 -0.036 21.666 1.00 80.88 108 HIS A O 1
ATOM 897 N N . ILE A 1 109 ? -11.352 1.727 22.015 1.00 79.12 109 ILE A N 1
ATOM 898 C CA . ILE A 1 109 ? -12.276 2.788 21.600 1.00 79.12 109 ILE A CA 1
ATOM 899 C C . ILE A 1 109 ? -11.596 3.581 20.483 1.00 79.12 109 ILE A C 1
ATOM 901 O O . ILE A 1 109 ? -10.430 3.948 20.608 1.00 79.12 109 ILE A O 1
ATOM 905 N N . ILE A 1 110 ? -12.325 3.852 19.402 1.00 84.69 110 ILE A N 1
ATOM 906 C CA . ILE A 1 110 ? -11.843 4.697 18.306 1.00 84.69 110 ILE A CA 1
ATOM 907 C C . ILE A 1 110 ? -11.947 6.158 18.752 1.00 84.69 110 ILE A C 1
ATOM 909 O O . ILE A 1 110 ? -13.046 6.656 18.989 1.00 84.69 110 ILE A O 1
ATOM 913 N N . THR A 1 111 ? -10.808 6.837 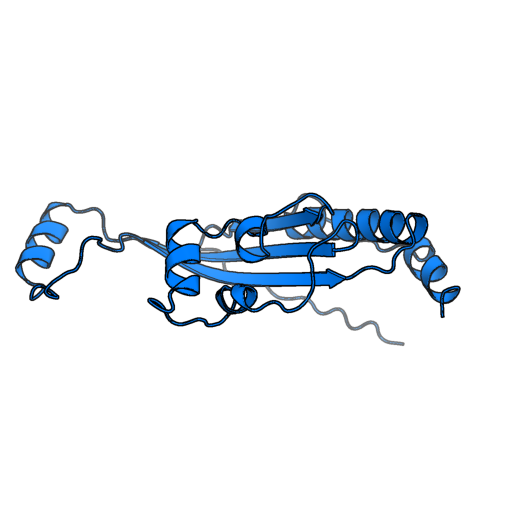18.875 1.00 83.81 111 THR A N 1
ATOM 914 C CA . THR A 1 111 ? -10.737 8.246 19.300 1.00 83.81 111 THR A CA 1
ATOM 915 C C . THR A 1 111 ? -10.569 9.215 18.139 1.00 83.81 111 THR A C 1
ATOM 917 O O . THR A 1 111 ? -10.759 10.410 18.319 1.00 83.81 111 THR A O 1
ATOM 920 N N . SER A 1 112 ? -10.204 8.734 16.954 1.00 87.06 112 SER A N 1
ATOM 921 C CA . SER A 1 112 ? -10.148 9.547 15.744 1.00 87.06 112 SER A CA 1
ATOM 922 C C . SER A 1 112 ? -10.281 8.684 14.495 1.00 87.06 112 SER A C 1
ATOM 924 O O . SER A 1 112 ? -9.972 7.490 14.506 1.00 87.06 112 SER A O 1
ATOM 926 N N . ILE A 1 113 ? -10.776 9.291 13.419 1.00 90.25 113 ILE A N 1
ATOM 927 C CA . ILE A 1 113 ? -10.927 8.676 12.102 1.00 90.25 113 ILE A CA 1
ATOM 928 C C . ILE A 1 113 ? -10.392 9.648 11.055 1.00 90.25 113 ILE A C 1
ATOM 930 O O . ILE A 1 113 ? -10.841 10.789 10.958 1.00 90.25 113 ILE A O 1
ATOM 934 N N . SER A 1 114 ? -9.457 9.182 10.233 1.00 91.88 114 SER A N 1
ATOM 935 C CA . SER A 1 114 ? -8.982 9.919 9.063 1.00 91.88 114 SER A CA 1
ATOM 936 C C . SER A 1 114 ? -9.760 9.471 7.828 1.00 91.88 114 SER A C 1
ATOM 938 O O . SER A 1 114 ? -9.808 8.286 7.504 1.00 91.88 114 SER A O 1
ATOM 940 N N . TRP A 1 115 ? -10.351 10.428 7.122 1.00 92.56 115 TRP A N 1
ATOM 941 C CA . TRP A 1 115 ? -11.105 10.213 5.893 1.00 92.56 115 TRP A CA 1
ATOM 942 C C . TRP A 1 115 ? -10.283 10.658 4.692 1.00 92.56 115 TRP A C 1
ATOM 944 O O . TRP A 1 115 ? -9.747 11.768 4.665 1.00 92.56 115 TRP A O 1
ATOM 954 N N . GLY A 1 116 ? -10.214 9.813 3.669 1.00 93.06 116 GLY A N 1
ATOM 955 C CA . GLY A 1 116 ? -9.354 10.065 2.525 1.00 93.06 116 GLY A CA 1
ATOM 956 C C . GLY A 1 116 ? -9.428 8.988 1.457 1.00 93.06 116 GLY A C 1
ATOM 957 O O . GLY A 1 116 ? -10.325 8.144 1.464 1.00 93.06 116 GLY A O 1
ATOM 958 N N . ILE A 1 117 ? -8.459 9.034 0.551 1.00 92.25 117 ILE A N 1
ATOM 959 C CA . ILE A 1 117 ? -8.209 7.992 -0.442 1.00 92.25 117 ILE A CA 1
ATOM 960 C C . ILE A 1 117 ? -6.836 7.376 -0.196 1.00 92.25 117 ILE A C 1
ATOM 962 O O . ILE A 1 117 ? -5.894 8.060 0.205 1.00 92.25 117 ILE A O 1
ATOM 966 N N . ASP A 1 118 ? -6.737 6.082 -0.459 1.00 91.62 118 ASP A N 1
ATOM 967 C CA . ASP A 1 118 ? -5.492 5.330 -0.404 1.00 91.62 118 ASP A CA 1
ATOM 968 C C . ASP A 1 118 ? -5.444 4.442 -1.649 1.00 91.62 118 ASP A C 1
ATOM 970 O O . ASP A 1 118 ? -6.357 3.654 -1.913 1.00 91.62 118 ASP A O 1
ATOM 974 N N . ILE A 1 119 ? -4.432 4.669 -2.480 1.00 92.69 119 ILE A N 1
ATOM 975 C CA . ILE A 1 119 ? -4.256 4.048 -3.788 1.00 92.69 119 ILE A CA 1
ATOM 976 C C . ILE A 1 119 ? -2.964 3.255 -3.744 1.00 92.69 119 ILE A C 1
ATOM 978 O O . ILE A 1 119 ? -1.905 3.802 -3.443 1.00 92.69 119 ILE A O 1
ATOM 982 N N . ILE A 1 120 ? -3.040 1.979 -4.115 1.00 93.06 120 ILE A N 1
ATOM 983 C CA . ILE A 1 120 ? -1.872 1.111 -4.221 1.00 93.06 120 ILE A CA 1
ATOM 984 C C . ILE A 1 120 ? -1.780 0.582 -5.642 1.00 93.06 120 ILE A C 1
ATOM 986 O O . ILE A 1 120 ? -2.718 -0.023 -6.160 1.00 93.06 120 I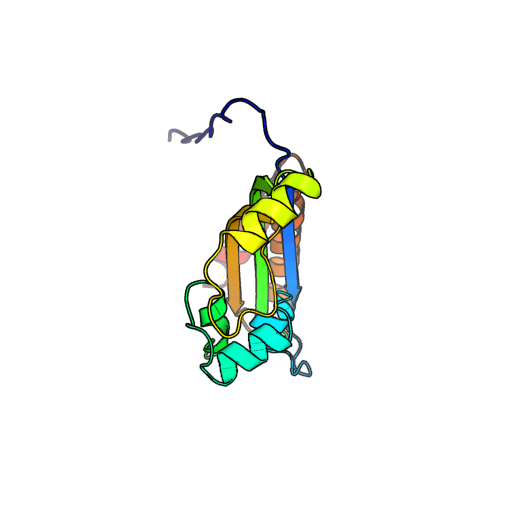LE A O 1
ATOM 990 N N . VAL A 1 121 ? -0.623 0.793 -6.258 1.00 93.19 121 VAL A N 1
ATOM 991 C CA . VAL A 1 121 ? -0.277 0.268 -7.575 1.00 93.19 121 VAL A CA 1
ATOM 992 C C . VAL A 1 121 ? 0.893 -0.687 -7.409 1.00 93.19 121 VAL A C 1
ATOM 994 O O . VAL A 1 121 ? 1.954 -0.295 -6.926 1.00 93.19 121 VAL A O 1
ATOM 997 N N . ILE A 1 122 ? 0.706 -1.937 -7.827 1.00 93.00 122 ILE A N 1
ATOM 998 C CA . ILE A 1 122 ? 1.773 -2.937 -7.875 1.00 93.00 122 ILE A CA 1
ATOM 999 C C . ILE A 1 122 ? 2.155 -3.147 -9.336 1.00 93.00 122 ILE A C 1
ATOM 1001 O O . ILE A 1 122 ? 1.328 -3.543 -10.154 1.00 93.00 122 ILE A O 1
ATOM 1005 N N . LEU A 1 123 ? 3.412 -2.864 -9.660 1.00 93.62 123 LEU A N 1
ATOM 1006 C CA . LEU A 1 123 ? 3.980 -3.016 -10.992 1.00 93.62 123 LEU A CA 1
ATOM 1007 C C . LEU A 1 123 ? 4.948 -4.195 -10.989 1.00 93.62 123 LEU A C 1
ATOM 1009 O O . LEU A 1 123 ? 5.898 -4.222 -10.204 1.00 93.62 123 LEU A O 1
ATOM 1013 N N . GLN A 1 124 ? 4.727 -5.144 -11.894 1.00 92.31 124 GLN A N 1
ATOM 1014 C CA . GLN A 1 124 ? 5.692 -6.196 -12.188 1.00 92.31 124 GLN A CA 1
ATOM 1015 C C . GLN A 1 124 ? 6.470 -5.808 -13.444 1.00 92.31 124 GLN A C 1
ATOM 1017 O O . GLN A 1 124 ? 5.920 -5.783 -14.544 1.00 92.31 124 GLN A O 1
ATOM 1022 N N . LEU A 1 125 ? 7.744 -5.471 -13.268 1.00 93.06 125 LEU A N 1
ATOM 1023 C CA . LEU A 1 125 ? 8.627 -5.050 -14.349 1.00 93.06 125 LEU A CA 1
ATOM 1024 C C . LEU A 1 125 ? 9.226 -6.271 -15.067 1.00 93.06 125 LEU A C 1
ATOM 1026 O O . LEU A 1 125 ? 9.344 -7.344 -14.460 1.00 93.06 125 LEU A O 1
ATOM 1030 N N . PRO A 1 126 ? 9.613 -6.136 -16.348 1.00 91.38 126 PRO A N 1
ATOM 1031 C CA . PRO A 1 126 ? 10.376 -7.175 -17.024 1.00 91.38 126 PRO A CA 1
ATOM 1032 C C . PRO A 1 126 ? 11.753 -7.327 -16.369 1.00 91.38 126 PRO A C 1
ATOM 1034 O O . PRO A 1 126 ? 12.293 -6.382 -15.793 1.00 91.38 126 PRO A O 1
ATOM 1037 N N . SER A 1 127 ? 12.334 -8.520 -16.482 1.00 91.56 127 SER A N 1
ATOM 1038 C CA . SER A 1 127 ? 13.674 -8.834 -15.969 1.00 91.56 127 SER A CA 1
ATOM 1039 C C . SER A 1 127 ? 14.785 -8.255 -16.857 1.00 91.56 127 SER A C 1
ATOM 1041 O O . SER A 1 127 ? 15.631 -8.984 -17.364 1.00 91.56 127 SER A O 1
ATOM 1043 N N . ASP A 1 128 ? 14.742 -6.941 -17.070 1.00 93.75 128 ASP A N 1
ATOM 1044 C CA . ASP A 1 128 ? 15.732 -6.139 -17.787 1.00 93.75 128 ASP A CA 1
ATOM 1045 C C . ASP A 1 128 ? 16.165 -4.990 -16.871 1.00 93.75 128 ASP A C 1
ATOM 1047 O O . ASP A 1 128 ? 15.420 -4.034 -16.648 1.00 93.75 128 ASP A O 1
ATOM 1051 N N . ASP A 1 129 ? 17.375 -5.091 -16.325 1.00 91.44 129 ASP A N 1
ATOM 1052 C CA . ASP A 1 129 ? 17.887 -4.156 -15.321 1.00 91.44 129 ASP A CA 1
ATOM 1053 C C . ASP A 1 129 ? 18.047 -2.721 -15.863 1.00 91.44 129 ASP A C 1
ATOM 1055 O O . ASP A 1 129 ? 17.902 -1.748 -15.115 1.00 91.44 129 ASP A O 1
ATOM 1059 N N . HIS A 1 130 ? 18.299 -2.560 -17.167 1.00 90.69 130 HIS A N 1
ATOM 1060 C CA . HIS A 1 130 ? 18.392 -1.241 -17.791 1.00 90.69 130 HIS A CA 1
ATOM 1061 C C . HIS A 1 130 ? 17.007 -0.593 -17.883 1.00 90.69 130 HIS A C 1
ATOM 1063 O O . HIS A 1 130 ? 16.826 0.566 -17.501 1.00 90.69 130 HIS A O 1
ATOM 1069 N N . LEU A 1 131 ? 16.007 -1.349 -18.340 1.00 89.75 131 LEU A N 1
ATOM 1070 C CA . LEU A 1 131 ? 14.622 -0.884 -18.395 1.00 89.75 131 LEU A CA 1
ATOM 1071 C C . LEU A 1 131 ? 14.072 -0.582 -16.998 1.00 89.75 131 LEU A C 1
ATOM 1073 O O . LEU A 1 131 ? 13.434 0.451 -16.799 1.00 89.75 131 LEU A O 1
ATOM 1077 N N . VAL A 1 132 ? 14.366 -1.438 -16.022 1.00 92.88 132 VAL A N 1
ATOM 1078 C CA . VAL A 1 132 ? 13.980 -1.249 -14.618 1.00 92.88 132 VAL A CA 1
ATOM 1079 C C . VAL A 1 132 ? 14.546 0.051 -14.060 1.00 92.88 132 VAL A C 1
ATOM 1081 O O . VAL A 1 132 ? 13.814 0.791 -13.412 1.00 92.88 132 VAL A O 1
ATOM 1084 N N . THR A 1 133 ? 15.810 0.363 -14.353 1.00 92.44 133 THR A N 1
ATOM 1085 C CA . THR A 1 133 ? 16.441 1.617 -13.915 1.00 92.44 133 THR A CA 1
ATOM 1086 C C . THR A 1 133 ? 15.735 2.838 -14.513 1.00 92.44 133 THR A C 1
ATOM 1088 O O . THR A 1 133 ? 15.403 3.772 -13.788 1.00 92.44 133 THR A O 1
ATOM 1091 N N . MET A 1 134 ? 15.415 2.810 -15.813 1.00 90.00 134 MET A N 1
ATOM 1092 C CA . MET A 1 134 ? 14.666 3.899 -16.459 1.00 90.00 134 MET A CA 1
ATOM 1093 C C . MET A 1 134 ? 13.263 4.081 -15.868 1.00 90.00 134 MET A C 1
ATOM 1095 O O . MET A 1 134 ? 12.805 5.211 -15.692 1.00 90.00 134 MET A O 1
ATOM 1099 N N . ILE A 1 135 ? 12.567 2.980 -15.573 1.00 91.56 135 ILE A N 1
ATOM 1100 C CA . ILE A 1 135 ? 11.253 3.039 -14.929 1.00 91.56 135 ILE A CA 1
ATOM 1101 C C . ILE A 1 135 ? 11.387 3.596 -13.514 1.00 91.56 135 ILE A C 1
ATOM 1103 O O . ILE A 1 135 ? 10.610 4.473 -13.152 1.00 91.56 135 ILE A O 1
ATOM 1107 N N . ASP A 1 136 ? 12.376 3.152 -12.739 1.00 93.44 136 ASP A N 1
ATOM 1108 C CA . ASP A 1 136 ? 12.617 3.640 -11.380 1.00 93.44 136 ASP A CA 1
ATOM 1109 C C . ASP A 1 136 ? 12.811 5.157 -11.343 1.00 93.44 136 ASP A C 1
ATOM 1111 O O . ASP A 1 136 ? 12.191 5.821 -10.514 1.00 93.44 136 ASP A O 1
ATOM 1115 N N . ASP A 1 137 ? 13.577 5.718 -12.281 1.00 91.38 137 ASP A N 1
ATOM 1116 C CA . ASP A 1 137 ? 13.764 7.168 -12.396 1.00 91.38 137 ASP A CA 1
ATOM 1117 C C . ASP A 1 137 ? 12.441 7.905 -12.665 1.00 91.38 137 ASP A C 1
ATOM 1119 O O . ASP A 1 137 ? 12.200 8.998 -12.147 1.00 91.38 137 ASP A O 1
ATOM 1123 N N . VAL A 1 138 ? 11.553 7.321 -13.477 1.00 90.81 138 VAL A N 1
ATOM 1124 C CA . VAL A 1 138 ? 10.226 7.889 -13.755 1.00 90.81 138 VAL A CA 1
ATOM 1125 C C . VAL A 1 138 ? 9.308 7.773 -12.539 1.00 90.81 138 VAL A C 1
ATOM 1127 O O . VAL A 1 138 ? 8.617 8.736 -12.202 1.00 90.81 138 VAL A O 1
ATOM 1130 N N . LEU A 1 139 ? 9.295 6.623 -11.865 1.00 93.38 139 LEU A N 1
ATOM 1131 C CA . LEU A 1 139 ? 8.486 6.406 -10.666 1.00 93.38 139 LEU A CA 1
ATOM 1132 C C . LEU A 1 139 ? 8.913 7.331 -9.526 1.00 93.38 139 LEU A C 1
ATOM 1134 O O . LEU A 1 139 ? 8.060 7.849 -8.809 1.00 93.38 139 LEU A O 1
ATOM 1138 N N . GLU A 1 140 ? 10.208 7.603 -9.404 1.00 93.50 140 GLU A N 1
ATOM 1139 C CA . GLU A 1 140 ? 10.737 8.533 -8.413 1.00 93.50 140 GLU A CA 1
ATOM 1140 C C . GLU A 1 140 ? 10.281 9.975 -8.683 1.00 93.50 140 GLU A C 1
ATOM 1142 O O . GLU A 1 140 ? 9.869 10.683 -7.762 1.00 93.50 140 GLU A O 1
ATOM 1147 N N . LYS A 1 141 ? 10.236 10.395 -9.957 1.00 90.31 141 LYS A N 1
ATOM 1148 C CA . LYS A 1 141 ? 9.642 11.687 -10.346 1.00 90.31 141 LYS A CA 1
ATOM 1149 C C . LYS A 1 141 ? 8.156 11.761 -9.979 1.00 90.31 141 LYS A C 1
ATOM 1151 O O . LYS A 1 141 ? 7.707 12.798 -9.496 1.00 90.31 141 LYS A O 1
ATOM 1156 N N . TYR A 1 142 ? 7.394 10.682 -10.189 1.00 89.69 142 TYR A N 1
ATOM 1157 C CA . TYR A 1 142 ? 5.986 10.623 -9.774 1.00 89.69 142 TYR A CA 1
ATOM 1158 C C . TYR A 1 142 ? 5.836 10.710 -8.256 1.00 89.69 142 TYR A C 1
ATOM 1160 O O . TYR A 1 142 ? 5.007 11.483 -7.779 1.00 89.69 142 TYR A O 1
ATOM 1168 N N . ARG A 1 143 ? 6.654 9.969 -7.498 1.00 92.50 143 ARG A N 1
ATOM 1169 C CA . ARG A 1 143 ? 6.666 10.008 -6.031 1.00 92.50 143 ARG A CA 1
ATOM 1170 C C . ARG A 1 143 ? 6.900 11.429 -5.522 1.00 92.50 143 ARG A C 1
ATOM 1172 O O . ARG A 1 143 ? 6.121 11.915 -4.707 1.00 92.50 143 ARG A O 1
ATOM 1179 N N . ALA A 1 144 ? 7.933 12.097 -6.034 1.00 89.38 144 ALA A N 1
ATOM 1180 C CA . ALA A 1 144 ? 8.270 13.470 -5.667 1.00 89.38 144 ALA A CA 1
ATOM 1181 C C . ALA A 1 144 ? 7.142 14.455 -6.022 1.00 89.38 144 ALA A C 1
ATOM 1183 O O . ALA A 1 144 ? 6.756 15.281 -5.200 1.00 89.38 144 ALA A O 1
ATOM 1184 N N . TYR A 1 145 ? 6.562 14.345 -7.222 1.00 88.75 145 TYR A N 1
ATOM 1185 C CA . TYR A 1 145 ? 5.436 15.188 -7.634 1.00 88.75 145 TYR A CA 1
ATOM 1186 C C . TYR A 1 145 ? 4.211 15.007 -6.725 1.00 88.75 145 TYR A C 1
ATOM 1188 O O . TYR A 1 145 ? 3.636 15.986 -6.258 1.00 88.75 145 TYR A O 1
ATOM 1196 N N . LEU A 1 146 ? 3.836 13.760 -6.426 1.00 89.12 146 LEU A N 1
ATOM 1197 C CA . LEU A 1 146 ? 2.675 13.444 -5.588 1.00 89.12 146 LEU A CA 1
ATOM 1198 C C . LEU A 1 146 ? 2.866 13.827 -4.113 1.00 89.12 146 LEU A C 1
ATOM 1200 O O . LEU A 1 146 ? 1.877 14.080 -3.427 1.00 89.12 146 LEU A O 1
ATOM 1204 N N . ASN A 1 147 ? 4.112 13.900 -3.636 1.00 89.56 147 ASN A N 1
ATOM 1205 C CA . ASN A 1 147 ? 4.453 14.460 -2.324 1.00 89.56 147 ASN A CA 1
ATOM 1206 C C . ASN A 1 147 ? 4.450 15.997 -2.294 1.00 89.56 147 ASN A C 1
ATOM 1208 O O . ASN A 1 147 ? 4.507 16.580 -1.216 1.00 89.56 147 ASN A O 1
ATOM 1212 N N . GLY A 1 148 ? 4.377 16.663 -3.451 1.00 85.12 148 GLY A N 1
ATOM 1213 C CA . GLY A 1 148 ? 4.530 18.115 -3.546 1.00 85.12 148 GLY A CA 1
ATOM 1214 C C . GLY A 1 148 ? 5.986 18.592 -3.480 1.00 85.12 148 GLY A C 1
ATOM 1215 O O . GLY A 1 148 ? 6.222 19.790 -3.360 1.00 85.12 148 GLY A O 1
ATOM 1216 N N . ASP A 1 149 ? 6.964 17.687 -3.605 1.00 83.62 149 ASP A N 1
ATOM 1217 C CA . ASP A 1 149 ? 8.398 18.017 -3.612 1.00 83.62 149 ASP A CA 1
ATOM 1218 C C . ASP A 1 149 ? 8.831 18.688 -4.932 1.00 83.62 149 ASP A C 1
ATOM 1220 O O . ASP A 1 149 ? 9.890 19.311 -5.021 1.00 83.62 149 ASP A O 1
ATOM 1224 N N . CYS A 1 150 ? 8.023 18.555 -5.989 1.00 74.38 150 CYS A N 1
ATOM 1225 C CA . CYS A 1 150 ? 8.253 19.163 -7.297 1.00 74.38 150 CYS A CA 1
ATOM 1226 C C . CYS A 1 150 ? 6.963 19.752 -7.877 1.00 74.38 150 CYS A C 1
ATOM 1228 O O . CYS A 1 150 ? 5.948 19.070 -7.976 1.00 74.38 150 CYS A O 1
ATOM 1230 N N . ASN A 1 151 ? 7.034 21.005 -8.339 1.00 62.50 151 ASN A N 1
ATOM 1231 C CA . ASN A 1 151 ? 5.879 21.753 -8.858 1.00 62.50 151 ASN A CA 1
ATOM 1232 C C . ASN A 1 151 ? 5.540 21.448 -10.328 1.00 62.50 151 ASN A C 1
ATOM 1234 O O . ASN A 1 151 ? 4.438 21.748 -10.780 1.00 62.50 151 ASN A O 1
ATOM 1238 N N . GLU A 1 152 ? 6.468 20.865 -11.092 1.00 64.19 152 GLU A N 1
ATOM 1239 C CA . GLU A 1 152 ? 6.261 20.539 -12.505 1.00 64.19 152 GLU A CA 1
ATOM 1240 C C . GLU A 1 152 ? 6.631 19.084 -12.791 1.00 64.19 152 GLU A C 1
ATOM 1242 O O . GLU A 1 152 ? 7.799 18.697 -12.735 1.00 64.19 152 GLU A O 1
ATOM 1247 N N . PHE A 1 153 ? 5.640 18.284 -13.182 1.00 61.00 153 PHE A N 1
ATOM 1248 C CA . PHE A 1 153 ? 5.882 16.970 -13.759 1.00 61.00 153 PHE A CA 1
ATOM 1249 C C . PHE A 1 153 ? 6.123 17.112 -15.267 1.00 61.00 153 PHE A C 1
ATOM 1251 O O . PHE A 1 153 ? 5.189 17.212 -16.063 1.00 61.00 153 PHE A O 1
ATOM 1258 N N . LYS A 1 154 ? 7.393 17.161 -15.677 1.00 60.72 154 LYS A N 1
ATOM 1259 C CA . LYS A 1 154 ? 7.784 17.177 -17.094 1.00 60.72 154 LYS A CA 1
ATOM 1260 C C . LYS A 1 154 ? 8.336 15.812 -17.491 1.00 60.72 154 LYS A C 1
ATOM 1262 O O . LYS A 1 154 ? 9.518 15.539 -17.305 1.00 60.72 154 LYS A O 1
ATOM 1267 N N . LEU A 1 155 ? 7.489 14.973 -18.088 1.00 58.38 155 LEU A N 1
ATOM 1268 C CA . LEU A 1 155 ? 7.971 13.856 -18.903 1.00 58.38 155 LEU A CA 1
ATOM 1269 C C . LEU A 1 155 ? 8.618 14.440 -20.156 1.00 58.38 155 LEU A C 1
ATOM 1271 O O . LEU A 1 155 ? 7.966 15.106 -20.964 1.00 58.38 155 LEU A O 1
ATOM 1275 N N . THR A 1 156 ? 9.913 14.223 -20.327 1.00 53.53 156 THR A N 1
ATOM 1276 C CA . THR A 1 156 ? 10.590 14.633 -21.552 1.00 53.53 156 THR A CA 1
ATOM 1277 C C . THR A 1 156 ? 10.256 13.644 -22.671 1.00 53.53 156 THR A C 1
ATOM 1279 O O . THR A 1 156 ? 10.037 12.456 -22.449 1.00 53.53 156 THR A O 1
ATOM 1282 N N . ARG A 1 157 ? 10.255 14.100 -23.930 1.00 45.25 157 ARG A N 1
ATOM 1283 C CA . ARG A 1 157 ? 10.129 13.200 -25.098 1.00 45.25 157 ARG A CA 1
ATOM 1284 C C . ARG A 1 157 ? 11.228 12.126 -25.152 1.00 45.25 157 ARG A C 1
ATOM 1286 O O . ARG A 1 157 ? 11.056 11.144 -25.869 1.00 45.25 157 ARG A O 1
ATOM 1293 N N . ILE A 1 158 ? 12.342 12.327 -24.446 1.00 53.72 158 ILE A N 1
ATOM 1294 C CA . ILE A 1 158 ? 13.421 11.344 -24.299 1.00 53.72 158 ILE A CA 1
ATOM 1295 C C . ILE A 1 158 ? 12.940 10.189 -23.420 1.00 53.72 158 ILE A C 1
ATOM 1297 O O . ILE A 1 158 ? 13.130 9.043 -23.813 1.00 53.72 158 ILE A O 1
ATOM 1301 N N . ASP A 1 159 ? 12.211 10.486 -22.338 1.00 53.91 159 ASP A N 1
ATOM 1302 C CA . ASP A 1 159 ? 11.567 9.468 -21.507 1.00 53.91 159 ASP A CA 1
ATOM 1303 C C . ASP A 1 159 ? 10.621 8.614 -22.374 1.00 53.91 159 ASP A C 1
ATOM 1305 O O . ASP A 1 159 ? 10.738 7.402 -22.378 1.00 53.91 159 ASP A O 1
ATOM 1309 N N . MET A 1 160 ? 9.773 9.209 -23.225 1.00 48.03 160 MET A N 1
ATOM 1310 C CA . MET A 1 160 ? 8.822 8.453 -24.068 1.00 48.03 160 MET A CA 1
ATOM 1311 C C . MET A 1 160 ? 9.435 7.680 -25.255 1.00 48.03 160 MET A C 1
ATOM 1313 O O . MET A 1 160 ? 8.943 6.604 -25.596 1.00 48.03 160 MET A O 1
ATOM 1317 N N . LYS A 1 161 ? 10.477 8.199 -25.921 1.00 46.78 161 LYS A N 1
ATOM 1318 C CA . LYS A 1 161 ? 11.034 7.570 -27.140 1.00 46.78 161 LYS A CA 1
ATOM 1319 C C . LYS A 1 161 ? 11.820 6.287 -26.866 1.00 46.78 161 LYS A C 1
ATOM 1321 O O . LYS A 1 161 ? 11.889 5.440 -27.759 1.00 46.78 161 LYS A O 1
ATOM 1326 N N . SER A 1 162 ? 12.364 6.132 -25.661 1.00 48.34 162 SER A N 1
ATOM 1327 C CA . SER A 1 162 ? 13.043 4.910 -25.212 1.00 48.34 162 SER A CA 1
ATOM 1328 C C . SER A 1 162 ? 12.100 3.703 -25.178 1.00 48.34 162 SER A C 1
ATOM 1330 O O . SER A 1 162 ? 12.531 2.592 -25.462 1.00 48.34 162 SER A O 1
ATOM 1332 N N . TYR A 1 163 ? 10.803 3.919 -24.927 1.00 50.03 163 TYR A N 1
ATOM 1333 C CA . TYR A 1 163 ? 9.811 2.846 -24.795 1.00 50.03 163 TYR A CA 1
ATOM 1334 C C . TYR A 1 163 ? 9.268 2.334 -26.140 1.00 50.03 163 TYR A C 1
ATOM 1336 O O . TYR A 1 163 ? 8.947 1.158 -26.269 1.00 50.03 163 TYR A O 1
ATOM 1344 N N . THR A 1 164 ? 9.237 3.168 -27.187 1.00 41.47 164 THR A N 1
ATOM 1345 C CA . THR A 1 164 ? 8.769 2.774 -28.538 1.00 41.47 164 THR A CA 1
ATOM 1346 C C . THR A 1 164 ? 9.710 1.843 -29.312 1.00 41.47 164 THR A C 1
ATOM 1348 O O . THR A 1 164 ? 9.355 1.408 -30.402 1.00 41.47 164 THR A O 1
ATOM 1351 N N . LYS A 1 165 ? 10.907 1.544 -28.794 1.00 38.66 165 LYS A N 1
ATOM 1352 C CA . LYS A 1 165 ? 11.838 0.571 -29.400 1.00 38.66 165 LYS A CA 1
ATOM 1353 C C . LYS A 1 165 ? 11.773 -0.826 -28.765 1.00 38.66 165 LYS A C 1
ATOM 1355 O O . LYS A 1 165 ? 12.556 -1.682 -29.159 1.00 38.66 165 LYS A O 1
ATOM 1360 N N . ILE A 1 166 ? 10.888 -1.036 -27.788 1.00 47.00 166 ILE A N 1
ATOM 1361 C CA . ILE A 1 166 ? 10.837 -2.243 -26.940 1.00 47.00 166 ILE A CA 1
ATOM 1362 C C . ILE A 1 166 ? 9.525 -3.034 -27.169 1.00 47.00 166 ILE A C 1
ATOM 1364 O O . ILE A 1 166 ? 9.186 -3.919 -26.391 1.00 47.00 166 ILE A O 1
ATOM 1368 N N . ALA A 1 167 ? 8.782 -2.727 -28.240 1.00 36.44 167 ALA A N 1
ATOM 1369 C CA . ALA A 1 167 ? 7.621 -3.499 -28.694 1.00 36.44 167 ALA A CA 1
ATOM 1370 C C . ALA A 1 167 ? 7.963 -4.308 -29.949 1.00 36.44 167 ALA A C 1
ATOM 1372 O O . ALA A 1 167 ? 8.642 -3.737 -30.835 1.00 36.44 167 ALA A O 1
#

Sequence (167 aa):
LETLNITFEKPPDQYPQKAQCILEKGHINDKRNALELIGIDEQLRLSLLLNLTSKNGITELINYPYPINQYTRIIRYTYIHREEEFPGDTHIVQTWLHSIKPVENATHIITSISWGIDIIVILQLPSDDHLVTMIDDVLEKYRAYLNGDCNEFKLTRIDMKSYTKIA

Radius of gyration: 21.5 Å; chains: 1; bounding box: 43×42×64 Å

Foldseek 3Di:
DDDDDDDDDDPDDDAPKAKAKDKDFFAAPDPDAPCVRVPNDPVVLVCVVVVVDDQDDPSVSNVVPDDRHRQKMKMKMWIFPHKDFAPPPPVVVVVVVVVDDDPPDDPDDDGMDTDTDMDMDIDRGPPDVVVSVLVVVLVVLVRCVRNVVDPDDDDDVVSVVVVVVVD